Protein AF-A0A7X3VCD7-F1 (afdb_monomer)

Secondary structure (DSSP, 8-state):
--SSTT--PPPTTHHHHHHT-PPPGGG---TT---------SSSS--------HHHHTT-

Solvent-accessible surface area (backbone atoms only — not comparable to full-atom values): 4612 Å² total; per-residue (Å²): 143,75,95,64,80,94,58,95,69,86,64,84,68,48,61,38,62,74,72,64,70,54,80,51,84,88,72,64,83,59,94,88,68,82,87,87,82,84,91,72,79,93,59,98,77,77,82,86,86,79,84,89,57,71,76,62,69,71,74,111

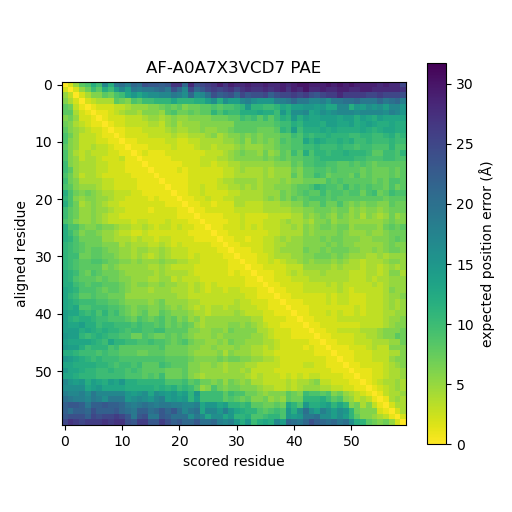Foldseek 3Di:
DCPDPPDPDDDPCPVCVVVVVDDDPVNDDDVPDDDDDDDDDPDPDDDCPDDDCPVVVVV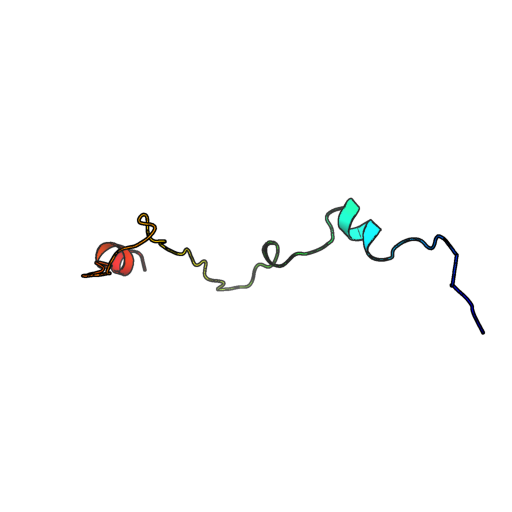D

Mean predicted aligned error: 7.26 Å

pLDDT: mean 89.75, std 10.75, range [53.84, 97.5]

Radius of gyration: 23.52 Å; Cα contacts (8 Å, |Δi|>4): 5; chains: 1; bounding box: 33×34×68 Å

Sequence (60 aa):
MTTNIGKSIPRRDLPAKLTGEAKYAADIQLPGMLVGKILRSPHPHAKIVSIDVSDVESMA

Structure (mmCIF, N/CA/C/O backbone):
data_AF-A0A7X3VCD7-F1
#
_entry.id   AF-A0A7X3VCD7-F1
#
loop_
_atom_site.group_PDB
_atom_site.id
_atom_site.type_symbol
_atom_site.label_atom_id
_atom_site.label_alt_id
_atom_site.label_comp_id
_atom_site.label_asym_id
_atom_site.label_entity_id
_atom_site.label_seq_id
_atom_site.pdbx_PDB_ins_code
_atom_site.Cartn_x
_atom_site.Cartn_y
_atom_site.Cartn_z
_atom_site.occupancy
_atom_site.B_iso_or_equiv
_atom_site.auth_seq_id
_atom_site.auth_co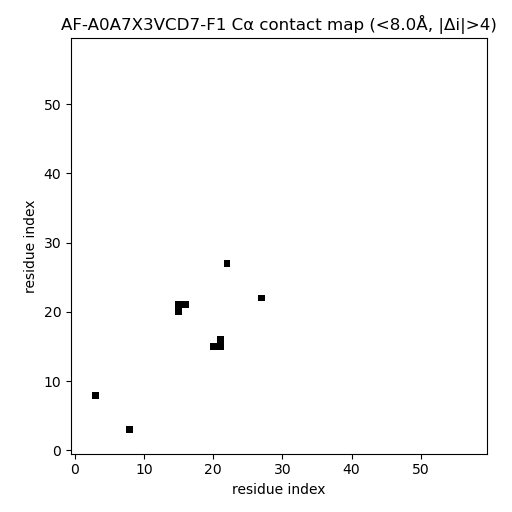mp_id
_atom_site.auth_asym_id
_atom_site.auth_atom_id
_atom_site.pdbx_PDB_model_num
ATOM 1 N N . MET A 1 1 ? -8.013 -0.602 -44.626 1.00 54.44 1 MET A N 1
ATOM 2 C CA . MET A 1 1 ? -7.342 0.052 -43.482 1.00 54.44 1 MET A CA 1
ATOM 3 C C . MET A 1 1 ? -7.116 -0.990 -42.398 1.00 54.44 1 MET A C 1
ATOM 5 O O . MET A 1 1 ? -8.038 -1.276 -41.649 1.00 54.44 1 MET A O 1
ATOM 9 N N . THR A 1 2 ? -5.931 -1.598 -42.338 1.00 58.75 2 THR A N 1
ATOM 10 C CA . THR A 1 2 ? -5.626 -2.607 -41.308 1.00 58.75 2 THR A CA 1
ATOM 11 C C . THR A 1 2 ? -4.147 -2.532 -40.950 1.00 58.75 2 THR A C 1
ATOM 13 O O . THR A 1 2 ? -3.349 -3.400 -41.279 1.00 58.75 2 THR A O 1
ATOM 16 N N . THR A 1 3 ? -3.746 -1.418 -40.348 1.00 76.62 3 THR A N 1
ATOM 17 C CA . THR A 1 3 ? -2.329 -1.036 -40.270 1.00 76.62 3 THR A CA 1
ATOM 18 C C . THR A 1 3 ? -1.497 -1.937 -39.341 1.00 76.62 3 THR A C 1
ATOM 20 O O . THR A 1 3 ? -0.293 -2.075 -39.563 1.00 76.62 3 THR A O 1
ATOM 23 N N . ASN A 1 4 ? -2.112 -2.623 -38.366 1.00 81.75 4 ASN A N 1
ATOM 24 C CA . ASN A 1 4 ? -1.380 -3.289 -37.275 1.00 81.75 4 ASN A CA 1
ATOM 25 C C . ASN A 1 4 ? -1.864 -4.698 -36.869 1.00 81.75 4 ASN A C 1
ATOM 27 O O . ASN A 1 4 ? -1.303 -5.275 -35.942 1.00 81.75 4 ASN A O 1
ATOM 31 N N . ILE A 1 5 ? -2.868 -5.281 -37.533 1.00 88.31 5 ILE A N 1
ATOM 32 C CA . ILE A 1 5 ? -3.333 -6.639 -37.190 1.00 88.31 5 ILE A CA 1
ATOM 33 C C . ILE A 1 5 ? -2.294 -7.672 -37.659 1.00 88.31 5 ILE A C 1
ATOM 35 O O . ILE A 1 5 ? -1.824 -7.600 -38.791 1.00 88.31 5 ILE A O 1
ATOM 39 N N . GLY A 1 6 ? -1.929 -8.613 -36.780 1.00 90.75 6 GLY A N 1
ATOM 40 C CA . GLY A 1 6 ? -0.994 -9.711 -37.075 1.00 90.75 6 GLY A CA 1
ATOM 41 C C . GLY A 1 6 ? 0.497 -9.376 -36.942 1.00 90.75 6 GLY A C 1
ATOM 42 O O . GLY A 1 6 ? 1.334 -10.237 -37.196 1.00 90.75 6 GLY A O 1
ATOM 43 N N . LYS A 1 7 ? 0.859 -8.152 -36.537 1.00 89.75 7 LYS A N 1
ATOM 44 C CA . LYS A 1 7 ? 2.263 -7.737 -36.379 1.00 89.75 7 LYS A CA 1
ATOM 45 C C . LYS A 1 7 ? 2.721 -7.854 -34.924 1.00 89.75 7 LYS A C 1
ATOM 47 O O . LYS A 1 7 ? 2.013 -7.430 -34.014 1.00 89.75 7 LYS A O 1
ATOM 52 N N . SER A 1 8 ? 3.938 -8.356 -34.712 1.00 90.06 8 SER A N 1
ATOM 53 C CA . SER A 1 8 ? 4.605 -8.343 -33.403 1.00 90.06 8 SER A CA 1
ATOM 54 C C . SER A 1 8 ? 5.173 -6.950 -33.117 1.00 90.06 8 SER A C 1
ATOM 56 O O . SER A 1 8 ? 6.334 -6.665 -33.407 1.00 90.06 8 SER A O 1
ATOM 58 N N . ILE A 1 9 ? 4.332 -6.059 -32.596 1.00 91.50 9 ILE A N 1
ATOM 59 C CA . ILE A 1 9 ? 4.703 -4.672 -32.294 1.00 91.50 9 ILE A CA 1
ATOM 60 C C . ILE A 1 9 ? 5.268 -4.594 -30.866 1.00 91.50 9 ILE A C 1
ATOM 62 O O . ILE A 1 9 ? 4.661 -5.155 -29.948 1.00 91.50 9 ILE A O 1
ATOM 66 N N . PRO A 1 10 ? 6.391 -3.884 -30.640 1.00 91.19 10 PRO A N 1
ATOM 67 C CA . PRO A 1 10 ? 6.919 -3.664 -29.301 1.00 91.19 10 PRO A CA 1
ATOM 68 C C . PRO A 1 10 ? 5.893 -3.009 -28.374 1.00 91.19 10 PRO A C 1
ATOM 70 O O . PRO A 1 10 ? 5.232 -2.026 -28.715 1.00 91.19 10 PRO A O 1
ATOM 73 N N . ARG A 1 11 ? 5.785 -3.550 -27.163 1.00 91.56 11 ARG A N 1
ATOM 74 C CA . ARG A 1 11 ? 4.906 -3.021 -26.123 1.00 91.56 11 ARG A CA 1
ATOM 75 C C . ARG A 1 11 ? 5.483 -1.741 -25.532 1.00 91.56 11 ARG A C 1
ATOM 77 O O . ARG A 1 11 ? 6.570 -1.747 -24.960 1.00 91.56 11 ARG A O 1
ATOM 84 N N . ARG A 1 12 ? 4.712 -0.657 -25.608 1.00 92.44 12 ARG A N 1
ATOM 85 C CA . ARG A 1 12 ? 5.108 0.668 -25.109 1.00 92.44 12 ARG A CA 1
ATOM 86 C C . ARG A 1 12 ? 5.359 0.702 -23.598 1.00 92.44 12 ARG A C 1
ATOM 88 O O . ARG A 1 12 ? 6.155 1.510 -23.142 1.00 92.44 12 ARG A O 1
ATOM 95 N N . ASP A 1 13 ? 4.687 -0.151 -22.831 1.00 92.62 13 ASP A N 1
ATOM 96 C CA . ASP A 1 13 ? 4.808 -0.203 -21.372 1.00 92.62 13 ASP A CA 1
ATOM 97 C C . ASP A 1 13 ? 6.015 -1.017 -20.880 1.00 92.62 13 ASP A C 1
ATOM 99 O O . ASP A 1 13 ? 6.361 -0.927 -19.705 1.00 92.62 13 ASP A O 1
ATOM 103 N N . LEU A 1 14 ? 6.654 -1.817 -21.745 1.00 94.31 14 LEU A N 1
ATOM 104 C CA . LEU A 1 14 ? 7.742 -2.706 -21.331 1.00 94.31 14 LEU A CA 1
ATOM 105 C C . LEU A 1 14 ? 9.001 -1.978 -20.851 1.00 94.31 14 LEU A C 1
ATOM 107 O O . LEU A 1 14 ? 9.501 -2.388 -19.807 1.00 94.31 14 LEU A O 1
ATOM 111 N N . PRO A 1 15 ? 9.517 -0.932 -21.528 1.00 95.50 15 PRO A N 1
ATOM 112 C CA . PRO A 1 15 ? 10.761 -0.294 -21.103 1.00 95.50 15 PRO A CA 1
ATOM 113 C C . PRO A 1 15 ? 10.724 0.143 -19.636 1.00 95.50 15 PRO A C 1
ATOM 115 O O . PRO A 1 15 ? 11.535 -0.335 -18.856 1.00 95.50 15 PRO A O 1
ATOM 118 N N . ALA A 1 16 ? 9.704 0.909 -19.231 1.00 95.75 16 ALA A N 1
ATOM 119 C CA . ALA A 1 16 ? 9.563 1.392 -17.854 1.00 95.75 16 ALA A CA 1
ATOM 120 C C . ALA A 1 16 ? 9.398 0.260 -16.821 1.00 95.75 16 ALA A C 1
ATOM 122 O O . ALA A 1 16 ? 9.843 0.377 -15.682 1.00 95.75 16 ALA A O 1
ATOM 123 N N . LYS A 1 17 ? 8.762 -0.856 -17.201 1.00 94.88 17 LYS A N 1
ATOM 124 C CA . LYS A 1 17 ? 8.616 -2.027 -16.321 1.00 94.88 17 LYS A CA 1
ATOM 125 C C . LYS A 1 17 ? 9.920 -2.802 -16.151 1.00 94.88 17 LYS A C 1
ATOM 127 O O . LYS A 1 17 ? 10.129 -3.382 -15.093 1.00 94.88 17 LYS A O 1
ATOM 132 N N . LEU A 1 18 ? 10.767 -2.827 -17.179 1.00 95.38 18 LEU A N 1
ATOM 133 C CA . LEU A 1 18 ? 12.057 -3.520 -17.158 1.00 95.38 18 LEU A CA 1
ATOM 134 C C . LEU A 1 18 ? 13.154 -2.682 -16.490 1.00 95.38 18 LEU A C 1
ATOM 136 O O . LEU A 1 18 ? 14.044 -3.248 -15.864 1.00 95.38 18 LEU A O 1
ATOM 140 N N . THR A 1 19 ? 13.088 -1.353 -16.599 1.00 95.50 19 THR A N 1
ATOM 141 C CA . THR A 1 19 ? 14.050 -0.426 -15.978 1.00 95.50 19 THR A CA 1
ATOM 142 C C . THR A 1 19 ? 13.716 -0.082 -14.526 1.00 95.50 19 THR A C 1
ATOM 144 O O . THR A 1 19 ? 14.551 0.493 -13.836 1.00 95.50 19 THR A O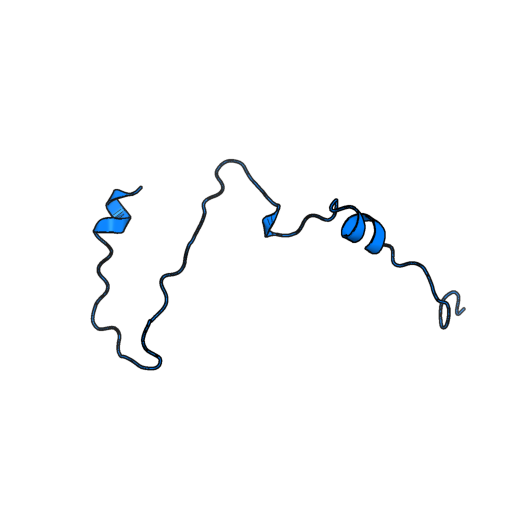 1
ATOM 147 N N . GLY A 1 20 ? 12.514 -0.422 -14.048 1.00 94.19 20 GLY A N 1
ATOM 148 C CA . GLY A 1 20 ? 12.036 -0.048 -12.711 1.00 94.19 20 GLY A CA 1
ATOM 149 C C . GLY A 1 20 ? 11.517 1.391 -12.613 1.00 94.19 20 GLY A C 1
ATOM 150 O O . GLY A 1 20 ? 11.215 1.864 -11.525 1.00 94.19 20 GLY A O 1
ATOM 151 N N . GLU A 1 21 ? 11.386 2.094 -13.738 1.00 95.50 21 GLU A N 1
ATOM 152 C CA . GLU A 1 21 ? 10.843 3.459 -13.793 1.00 95.50 21 GLU A CA 1
ATOM 153 C C . GLU A 1 21 ? 9.311 3.499 -13.681 1.00 95.50 21 GLU A C 1
ATOM 155 O O . GLU A 1 21 ? 8.720 4.547 -13.404 1.00 95.50 21 GLU A O 1
ATOM 160 N N . ALA A 1 22 ? 8.643 2.370 -13.927 1.00 96.06 22 ALA A N 1
ATOM 161 C CA . ALA A 1 22 ? 7.202 2.253 -13.771 1.00 96.06 22 ALA A CA 1
ATOM 162 C C . ALA A 1 22 ? 6.815 2.431 -12.297 1.00 96.06 22 ALA A C 1
ATOM 164 O O . ALA A 1 22 ? 7.189 1.622 -11.456 1.00 96.06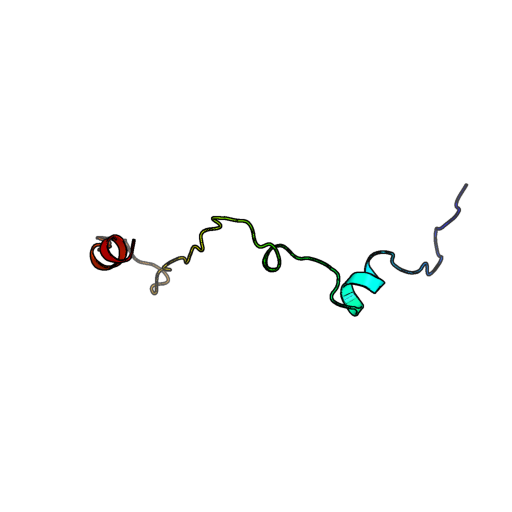 22 ALA A O 1
ATOM 165 N N . LYS A 1 23 ? 6.017 3.464 -12.009 1.00 95.31 23 LYS A N 1
ATOM 166 C CA . LYS A 1 23 ? 5.460 3.708 -10.675 1.00 95.31 23 LYS A CA 1
ATOM 167 C C . LYS A 1 23 ? 4.169 2.923 -10.479 1.00 95.31 23 LYS A C 1
ATOM 169 O O . LYS A 1 23 ? 3.219 3.075 -11.251 1.00 95.31 23 LYS A O 1
ATOM 174 N N . TYR A 1 24 ? 4.121 2.138 -9.418 1.00 94.75 24 TYR A N 1
ATOM 175 C CA . TYR A 1 24 ? 2.939 1.448 -8.923 1.00 94.75 24 TYR A CA 1
ATOM 176 C C . TYR A 1 24 ? 2.355 2.191 -7.720 1.00 94.75 24 TYR A C 1
ATOM 178 O O . TYR A 1 24 ? 2.969 3.097 -7.162 1.00 94.75 24 TYR A O 1
ATOM 186 N N . ALA A 1 25 ? 1.149 1.804 -7.296 1.00 94.94 25 ALA A N 1
ATOM 187 C CA . ALA A 1 25 ? 0.461 2.455 -6.179 1.00 94.94 25 ALA A CA 1
ATOM 188 C C . ALA A 1 25 ? 1.294 2.472 -4.882 1.00 94.94 25 ALA A C 1
ATOM 190 O O . ALA A 1 25 ? 1.234 3.440 -4.135 1.00 94.94 25 ALA A O 1
ATOM 191 N N . ALA A 1 26 ? 2.094 1.428 -4.646 1.00 92.88 26 ALA A N 1
ATOM 192 C CA . ALA A 1 26 ? 2.969 1.324 -3.480 1.00 92.88 26 ALA A CA 1
ATOM 193 C C . ALA A 1 26 ? 4.214 2.232 -3.548 1.00 92.88 26 ALA A C 1
ATOM 195 O O . ALA A 1 26 ? 4.824 2.489 -2.514 1.00 92.88 26 ALA A O 1
ATOM 196 N N . ASP A 1 27 ? 4.572 2.742 -4.731 1.00 95.31 27 ASP A N 1
ATOM 197 C CA . ASP A 1 27 ? 5.737 3.619 -4.920 1.00 95.31 27 ASP A CA 1
ATOM 198 C C . ASP A 1 27 ? 5.384 5.099 -4.700 1.00 95.31 27 ASP A C 1
ATOM 200 O O . ASP A 1 27 ? 6.251 5.976 -4.728 1.00 95.31 27 ASP A O 1
ATOM 204 N N . ILE A 1 28 ? 4.096 5.404 -4.521 1.00 94.62 28 ILE A N 1
ATOM 205 C CA . ILE A 1 28 ? 3.606 6.761 -4.301 1.00 94.62 28 ILE A CA 1
ATOM 206 C C . ILE A 1 28 ? 3.857 7.151 -2.844 1.00 94.62 28 ILE A C 1
ATOM 208 O O . ILE A 1 28 ? 3.428 6.466 -1.921 1.00 94.62 28 ILE A O 1
ATOM 212 N N . GLN A 1 29 ? 4.504 8.298 -2.643 1.00 94.69 29 GLN A N 1
ATOM 213 C CA . GLN A 1 29 ? 4.660 8.934 -1.338 1.00 94.69 29 GLN A CA 1
ATOM 214 C C . GLN A 1 29 ? 4.204 10.387 -1.445 1.00 94.69 29 GLN A C 1
ATOM 216 O O . GLN A 1 29 ? 4.646 11.117 -2.333 1.00 94.69 29 GLN A O 1
ATOM 221 N N . LEU A 1 30 ? 3.299 10.794 -0.556 1.00 95.69 30 LEU A N 1
ATOM 222 C CA . LEU A 1 30 ? 2.747 12.147 -0.508 1.00 95.69 30 LEU A CA 1
ATOM 223 C C . LEU A 1 30 ? 3.042 12.784 0.858 1.00 95.69 30 LEU A C 1
ATOM 225 O O . LEU A 1 30 ? 3.059 12.069 1.865 1.00 95.69 30 LEU A O 1
ATOM 229 N N . PRO A 1 31 ? 3.247 14.112 0.933 1.00 96.81 31 PRO A N 1
ATOM 230 C CA . PRO A 1 31 ? 3.361 14.804 2.213 1.00 96.81 31 PRO A CA 1
ATOM 231 C C . PRO A 1 31 ? 2.126 14.548 3.089 1.00 96.81 31 PRO A C 1
ATOM 233 O O . PRO A 1 31 ? 0.998 14.735 2.639 1.00 96.81 31 PRO A O 1
ATOM 236 N N . GLY A 1 32 ? 2.342 14.104 4.329 1.00 94.50 32 GLY A N 1
ATOM 237 C CA . GLY A 1 32 ? 1.260 13.780 5.268 1.00 94.50 32 GLY A CA 1
ATOM 238 C C . GLY A 1 32 ? 0.545 12.446 5.012 1.00 94.50 32 GLY A C 1
ATOM 239 O O . GLY A 1 32 ? -0.517 12.215 5.584 1.00 94.50 32 GLY A O 1
ATOM 240 N N . MET A 1 33 ? 1.085 11.563 4.162 1.00 95.94 33 MET A N 1
ATOM 241 C CA . MET A 1 33 ? 0.493 10.246 3.913 1.00 95.94 33 MET A CA 1
ATOM 242 C C . MET A 1 33 ? 0.493 9.378 5.180 1.00 95.94 33 MET A C 1
ATOM 244 O O . MET A 1 33 ? 1.542 9.121 5.768 1.00 95.94 33 MET A O 1
ATOM 248 N N . LEU A 1 34 ? -0.688 8.890 5.565 1.00 92.94 34 LEU A N 1
ATOM 249 C CA . LEU A 1 34 ? -0.859 7.933 6.659 1.00 92.94 34 LEU A CA 1
ATOM 250 C C . LEU A 1 34 ? -0.740 6.491 6.152 1.00 92.94 34 LEU A C 1
ATOM 252 O O . LEU A 1 34 ? -1.066 6.192 5.002 1.00 92.94 34 LEU A O 1
ATOM 256 N N . VAL A 1 35 ? -0.323 5.582 7.036 1.00 91.81 35 VAL A N 1
ATOM 257 C CA . VAL A 1 35 ? -0.223 4.143 6.755 1.00 91.81 35 VAL A CA 1
ATOM 258 C C . VAL A 1 35 ? -1.250 3.393 7.595 1.00 91.81 35 VAL A C 1
ATOM 260 O O . VAL A 1 35 ? -1.265 3.506 8.816 1.00 91.81 35 VAL A O 1
ATOM 263 N N . GLY A 1 36 ? -2.107 2.610 6.939 1.00 91.06 36 GLY A N 1
ATOM 264 C CA . GLY A 1 36 ? -3.101 1.766 7.600 1.00 91.06 36 GLY A CA 1
ATOM 265 C C . GLY A 1 36 ? -2.695 0.293 7.613 1.00 91.06 36 GLY A C 1
ATOM 266 O O . GLY A 1 36 ? -2.123 -0.215 6.647 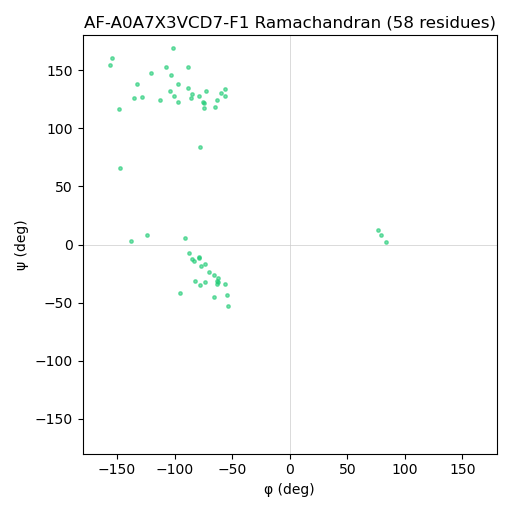1.00 91.06 36 GLY A O 1
ATOM 267 N N . LYS A 1 37 ? -3.050 -0.422 8.683 1.00 91.38 37 LYS A N 1
ATOM 268 C CA . LYS A 1 37 ? -2.935 -1.884 8.776 1.00 91.38 37 LYS A CA 1
ATOM 269 C C . LYS A 1 37 ? -4.235 -2.464 9.320 1.00 91.38 37 LYS A C 1
ATOM 271 O O . LYS A 1 37 ? -4.822 -1.923 10.247 1.00 91.38 37 LYS A O 1
ATOM 276 N N . ILE A 1 38 ? -4.674 -3.580 8.744 1.00 92.94 38 ILE A N 1
ATOM 277 C CA . ILE A 1 38 ? -5.933 -4.232 9.114 1.00 92.94 38 ILE A CA 1
ATOM 278 C C . ILE A 1 38 ? -5.647 -5.362 10.106 1.00 92.94 38 ILE A C 1
ATOM 280 O O . ILE A 1 38 ? -4.918 -6.301 9.774 1.00 92.94 38 ILE A O 1
ATOM 284 N N . LEU A 1 39 ? -6.265 -5.306 11.289 1.00 92.62 39 LEU A N 1
ATOM 285 C CA . LEU A 1 39 ? -6.385 -6.460 12.179 1.00 92.62 39 LEU A CA 1
ATOM 286 C C . LEU A 1 39 ? -7.450 -7.404 11.611 1.00 92.62 39 LEU A C 1
ATOM 288 O O . LEU A 1 39 ? -8.590 -7.003 11.381 1.00 92.62 39 LEU A O 1
ATOM 292 N N . ARG A 1 40 ? -7.075 -8.655 11.344 1.00 95.38 40 ARG A N 1
ATOM 293 C CA . ARG A 1 40 ? -7.974 -9.663 10.769 1.00 95.38 40 ARG A CA 1
ATOM 294 C C . ARG A 1 40 ? -8.359 -10.696 11.816 1.00 95.38 40 ARG A C 1
ATOM 296 O O . ARG A 1 40 ? -7.590 -10.968 12.732 1.00 95.38 40 ARG A O 1
ATOM 303 N N . SER A 1 41 ? -9.536 -11.293 11.638 1.00 95.69 41 SER A N 1
ATOM 304 C CA . SER A 1 41 ? -9.982 -12.402 12.480 1.00 95.69 41 SER A CA 1
ATOM 305 C C . SER A 1 41 ? -8.993 -13.571 12.388 1.00 95.69 41 SER A C 1
ATOM 307 O O . SER A 1 41 ? -8.680 -13.997 11.273 1.00 95.69 41 SER A O 1
ATOM 309 N N . PRO A 1 42 ? -8.541 -14.132 13.522 1.00 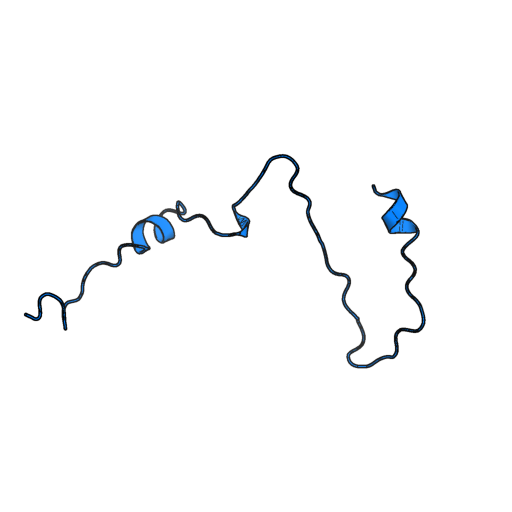95.81 42 PRO A N 1
ATOM 310 C CA . PRO A 1 42 ? -7.809 -15.394 13.527 1.00 95.81 42 PRO A CA 1
ATOM 311 C C . PRO A 1 42 ? -8.747 -16.607 13.392 1.00 95.81 42 PRO A C 1
ATOM 313 O O . PRO A 1 42 ? -8.285 -17.720 13.158 1.00 95.81 42 PRO A O 1
ATOM 316 N N . HIS A 1 43 ? -10.063 -16.405 13.521 1.00 96.88 43 HIS A N 1
ATOM 317 C CA . HIS A 1 43 ? -11.067 -17.465 13.465 1.00 96.88 43 HIS A CA 1
ATOM 318 C C . HIS A 1 43 ? -11.801 -17.457 12.113 1.00 96.88 43 HIS A C 1
ATOM 320 O O . HIS A 1 43 ? -12.297 -16.397 11.713 1.00 96.88 43 HIS A O 1
ATOM 326 N N . PRO A 1 44 ? -11.953 -18.615 11.440 1.00 96.50 44 PRO A N 1
ATOM 327 C CA . PRO A 1 44 ? -12.721 -18.727 10.195 1.00 96.50 44 PRO A CA 1
ATOM 328 C C . PRO A 1 44 ? -14.213 -18.398 10.353 1.00 96.50 44 PRO A C 1
ATOM 330 O O . PRO A 1 44 ? -14.824 -17.852 9.441 1.00 96.50 44 PRO A O 1
ATOM 333 N N . HIS A 1 45 ? -14.797 -18.720 11.513 1.00 97.50 45 HIS A N 1
ATOM 334 C CA . HIS A 1 45 ? -16.173 -18.381 11.865 1.00 97.50 45 HIS A CA 1
ATOM 335 C C . HIS A 1 45 ? -16.282 -18.157 13.374 1.00 97.50 45 HIS A C 1
ATOM 337 O O . HIS A 1 45 ? -16.051 -19.069 14.166 1.00 97.50 45 HIS A O 1
ATOM 343 N N . ALA A 1 46 ? -16.629 -16.939 13.772 1.00 96.38 46 ALA A N 1
ATOM 344 C CA . ALA A 1 46 ? -16.857 -16.573 15.160 1.00 96.38 46 ALA A CA 1
ATOM 345 C C . ALA A 1 46 ? -17.768 -15.345 15.223 1.00 96.38 46 ALA A C 1
ATOM 347 O O . ALA A 1 46 ? -17.801 -14.531 14.300 1.00 96.38 46 ALA A O 1
ATOM 348 N N . LYS A 1 47 ? -18.484 -15.191 16.338 1.00 96.94 47 LYS A N 1
ATOM 349 C CA . LYS A 1 47 ? -19.182 -13.946 16.653 1.00 96.94 47 LYS A CA 1
ATOM 350 C C . LYS A 1 47 ? -18.197 -12.993 17.328 1.00 96.94 47 LYS A C 1
ATOM 352 O O . LYS A 1 47 ? -17.547 -13.37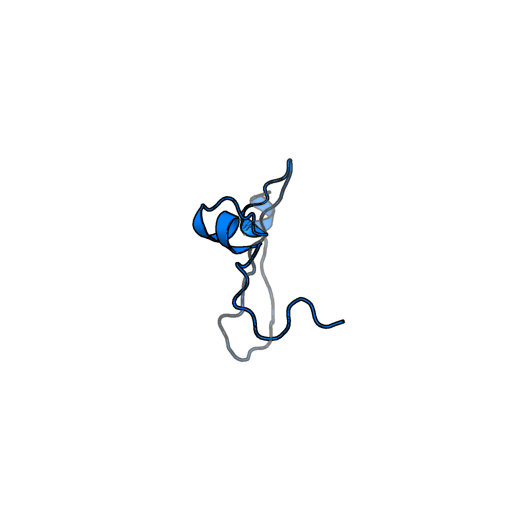7 18.296 1.00 96.94 47 LYS A O 1
A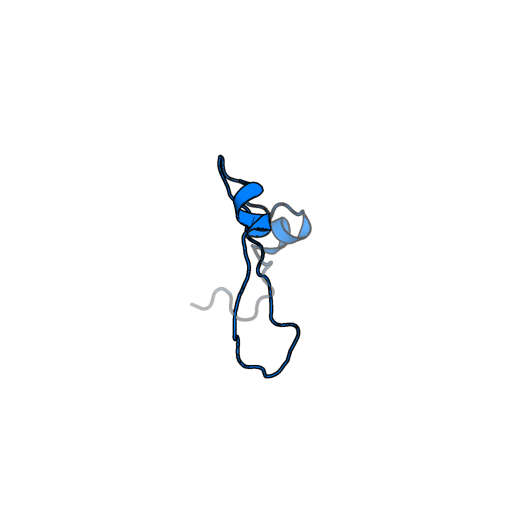TOM 357 N N . ILE A 1 48 ? -18.113 -11.756 16.848 1.00 96.19 48 ILE A N 1
ATOM 358 C CA . ILE A 1 48 ? -17.370 -10.698 17.542 1.00 96.19 48 ILE A CA 1
ATOM 359 C C . ILE A 1 48 ? -18.208 -10.270 18.750 1.00 96.19 48 ILE A C 1
ATOM 361 O O . ILE A 1 48 ? -19.341 -9.818 18.584 1.00 96.19 48 ILE A O 1
ATOM 365 N N . VAL A 1 49 ? -17.677 -10.466 19.958 1.00 97.38 49 VAL A N 1
ATOM 366 C CA . VAL A 1 49 ? -18.348 -10.080 21.214 1.00 97.38 49 VAL A CA 1
ATOM 367 C C . VAL A 1 49 ? -17.875 -8.705 21.679 1.00 97.38 49 VAL A C 1
ATOM 369 O O . VAL A 1 49 ? -18.689 -7.884 22.087 1.00 97.38 49 VAL A O 1
ATOM 372 N N . SER A 1 50 ? -16.575 -8.440 21.569 1.00 95.56 50 SER A N 1
ATOM 373 C CA . SER A 1 50 ? -15.949 -7.162 21.902 1.00 95.56 50 SER A CA 1
ATOM 374 C C . SER A 1 50 ? -14.656 -6.978 21.102 1.00 95.56 50 SER A C 1
ATOM 376 O O . SER A 1 50 ? -14.096 -7.943 20.576 1.00 95.56 50 SER A O 1
ATOM 378 N N . ILE A 1 51 ? -14.200 -5.729 20.999 1.00 93.44 51 ILE A N 1
ATOM 379 C CA . ILE A 1 51 ? -12.885 -5.343 20.479 1.00 93.44 51 ILE A CA 1
ATOM 380 C C . ILE A 1 51 ? -12.337 -4.296 21.453 1.00 93.44 51 ILE A C 1
ATOM 382 O O . ILE A 1 51 ? -13.028 -3.318 21.728 1.00 93.44 51 ILE A O 1
ATOM 386 N N . ASP A 1 52 ? -11.134 -4.513 21.976 1.00 92.12 52 ASP A N 1
ATOM 387 C CA . ASP A 1 52 ? -10.406 -3.529 22.781 1.00 92.12 52 ASP A CA 1
ATOM 388 C C . ASP A 1 52 ? -9.352 -2.851 21.898 1.00 92.12 52 ASP A C 1
ATOM 390 O O . ASP A 1 52 ? -8.592 -3.531 21.204 1.00 92.12 52 ASP A O 1
ATOM 394 N N . VAL A 1 53 ? -9.360 -1.518 21.878 1.00 92.38 53 VAL A N 1
ATOM 395 C CA . VAL A 1 53 ? -8.455 -0.680 21.072 1.00 92.38 53 VAL A CA 1
ATOM 396 C C . VAL A 1 53 ? -7.673 0.328 21.918 1.00 92.38 53 VAL A C 1
ATOM 398 O O . VAL A 1 53 ? -6.978 1.171 21.355 1.00 92.38 53 VAL A O 1
ATOM 401 N N . SER A 1 54 ? -7.756 0.235 23.248 1.00 89.81 54 SER A N 1
ATOM 402 C CA . SER A 1 54 ? -7.165 1.202 24.187 1.00 89.81 54 SER A CA 1
ATOM 403 C C . SER A 1 54 ? -5.665 1.431 23.962 1.00 89.81 54 SER A C 1
ATOM 405 O O . SER A 1 54 ? -5.213 2.574 23.902 1.00 89.81 54 SER A O 1
ATOM 407 N N . ASP A 1 55 ? -4.903 0.362 23.730 1.00 82.38 55 ASP A N 1
ATOM 408 C CA . ASP A 1 55 ? -3.465 0.454 23.456 1.00 82.38 55 ASP A CA 1
ATOM 409 C C . ASP A 1 55 ? -3.151 1.216 22.154 1.00 82.38 55 ASP A C 1
ATOM 411 O O . ASP A 1 55 ? -2.137 1.908 22.069 1.00 82.38 55 ASP A O 1
ATOM 415 N N . VAL A 1 56 ? -4.025 1.142 21.143 1.00 81.88 56 VAL A N 1
ATOM 416 C CA . VAL A 1 56 ? -3.806 1.756 19.819 1.00 81.88 56 VAL A CA 1
ATOM 417 C C . VAL A 1 56 ? -4.060 3.264 19.843 1.00 81.88 56 VAL A C 1
ATOM 419 O O . VAL A 1 56 ? -3.355 4.009 19.166 1.00 81.88 56 VAL A O 1
ATOM 422 N N . GLU A 1 57 ? -5.024 3.730 20.638 1.00 69.00 57 GLU A N 1
ATOM 423 C CA . GLU A 1 57 ? -5.352 5.160 20.759 1.00 69.00 57 GLU A CA 1
ATOM 424 C C . GLU A 1 57 ? -4.209 5.971 21.392 1.00 69.00 57 GLU A C 1
ATOM 426 O O . GLU A 1 57 ? -4.054 7.153 21.097 1.00 69.00 57 GLU A O 1
ATOM 431 N N . SER A 1 58 ? -3.366 5.324 22.205 1.00 63.97 58 SER A N 1
ATOM 432 C CA . SER A 1 58 ? -2.184 5.940 22.826 1.00 63.97 58 SER A CA 1
ATOM 433 C C . SER A 1 58 ? -0.971 6.084 21.896 1.00 63.97 58 SER A C 1
ATOM 435 O O . SER A 1 58 ? -0.001 6.749 22.254 1.00 63.97 58 SER A O 1
ATOM 437 N N . MET A 1 59 ? -1.009 5.463 20.711 1.00 61.09 59 MET A N 1
ATOM 438 C CA . MET A 1 59 ? 0.086 5.490 19.731 1.00 61.09 59 MET A CA 1
ATOM 439 C C . MET A 1 59 ? -0.035 6.640 18.714 1.00 61.09 59 MET A C 1
ATOM 441 O O . MET A 1 59 ? 0.740 6.673 17.754 1.00 61.09 59 MET A O 1
ATOM 445 N N . ALA A 1 60 ? -1.016 7.531 18.896 1.00 53.84 60 ALA A N 1
ATOM 446 C CA . ALA A 1 60 ? -1.291 8.683 18.036 1.00 53.84 60 ALA A CA 1
ATOM 447 C C . ALA A 1 60 ? -0.493 9.934 18.434 1.00 53.84 60 ALA A C 1
ATOM 449 O O . ALA A 1 60 ? -0.390 10.222 19.648 1.00 53.84 60 ALA A O 1
#